Protein AF-A0A1B9LKU0-F1 (afdb_monomer)

Mean predicted aligned error: 7.75 Å

Sequence (92 aa):
MFTVVSQITVNNASKSYILTKQGEAFILAPREEPHLYCTTLLFDSIIKFQPDFNVNWQSINFPFLSGVYLFPNAFANYPDITWIYKYPETSE

Structure (mmCIF, N/CA/C/O backbone):
data_AF-A0A1B9LKU0-F1
#
_entry.id   AF-A0A1B9LKU0-F1
#
loop_
_atom_site.group_PDB
_atom_site.id
_atom_site.type_symbol
_atom_site.label_atom_id
_atom_site.label_alt_id
_atom_site.label_comp_id
_atom_site.label_asym_id
_atom_site.label_entity_id
_atom_site.label_seq_id
_atom_site.pdbx_PDB_ins_code
_atom_site.Cartn_x
_atom_site.Cartn_y
_atom_site.Cartn_z
_atom_site.occupancy
_atom_site.B_iso_or_equiv
_atom_site.auth_seq_id
_atom_site.auth_comp_id
_atom_site.auth_asym_id
_atom_site.auth_atom_id
_atom_site.pdbx_PDB_model_num
ATOM 1 N N . MET A 1 1 ? -13.151 3.744 -12.863 1.00 34.62 1 MET A N 1
ATOM 2 C CA . MET A 1 1 ? -12.046 4.287 -12.042 1.00 34.62 1 MET A CA 1
ATOM 3 C C . MET A 1 1 ? -12.495 4.181 -10.590 1.00 34.62 1 MET A C 1
ATOM 5 O O . MET A 1 1 ? -13.297 4.995 -10.164 1.00 34.62 1 MET A O 1
ATOM 9 N N . PHE A 1 2 ? -12.139 3.100 -9.889 1.00 28.52 2 PHE A N 1
ATOM 10 C CA . PHE A 1 2 ? -12.700 2.800 -8.565 1.00 28.52 2 PHE A CA 1
ATOM 11 C C . PHE A 1 2 ? -11.786 3.331 -7.463 1.00 28.52 2 PHE A C 1
ATOM 13 O O . PHE A 1 2 ? -10.709 2.786 -7.231 1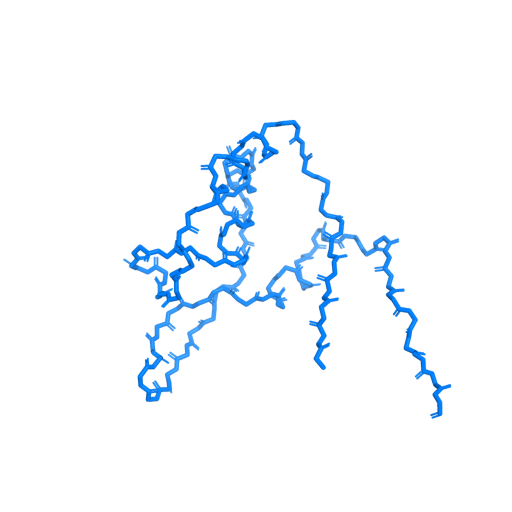.00 28.52 2 PHE A O 1
ATOM 20 N N . THR A 1 3 ? -12.233 4.378 -6.776 1.00 31.41 3 THR A N 1
ATOM 21 C CA . THR A 1 3 ? -11.636 4.832 -5.518 1.00 31.41 3 THR A CA 1
ATOM 22 C C . THR A 1 3 ? -12.438 4.206 -4.380 1.00 31.41 3 THR A C 1
ATOM 24 O O . THR A 1 3 ? -13.535 4.658 -4.067 1.00 31.41 3 THR A O 1
ATOM 27 N N . VAL A 1 4 ? -11.921 3.127 -3.789 1.00 36.44 4 VAL A N 1
ATOM 28 C CA . VAL A 1 4 ? -12.507 2.493 -2.598 1.00 36.44 4 VAL A CA 1
ATOM 29 C C . VAL A 1 4 ? -11.921 3.174 -1.366 1.00 36.44 4 VAL A C 1
ATOM 31 O O . VAL A 1 4 ? -10.716 3.105 -1.137 1.00 36.44 4 VAL A O 1
ATOM 34 N N . VAL A 1 5 ? -12.762 3.828 -0.565 1.00 38.97 5 VAL A N 1
ATOM 35 C CA . VAL A 1 5 ? -12.364 4.349 0.749 1.00 38.97 5 VAL A CA 1
ATOM 36 C C . VAL A 1 5 ? -12.732 3.297 1.792 1.00 38.97 5 VAL A C 1
ATOM 38 O O . VAL A 1 5 ? -13.864 3.244 2.264 1.00 38.97 5 VAL A O 1
ATOM 41 N N . SER A 1 6 ? -11.792 2.418 2.134 1.00 42.72 6 SER A N 1
ATOM 42 C CA . SER A 1 6 ? -11.935 1.539 3.295 1.00 42.72 6 SER A CA 1
ATOM 43 C C . SER A 1 6 ? -11.749 2.366 4.568 1.00 42.72 6 SER A C 1
ATOM 45 O O . SER A 1 6 ? -10.671 2.913 4.803 1.00 42.72 6 SER A O 1
ATOM 47 N N . GLN A 1 7 ? -12.784 2.461 5.402 1.00 41.16 7 GLN A N 1
ATOM 48 C CA . GLN A 1 7 ? -12.664 2.959 6.774 1.00 41.16 7 GLN A CA 1
ATOM 49 C C . GLN A 1 7 ? -11.965 1.880 7.606 1.00 41.16 7 GLN A C 1
ATOM 51 O O . GLN A 1 7 ? -12.594 0.987 8.164 1.00 41.16 7 GLN A O 1
ATOM 56 N N . ILE A 1 8 ? -10.640 1.930 7.626 1.00 52.16 8 ILE A N 1
ATOM 57 C CA . ILE A 1 8 ? -9.827 1.118 8.527 1.00 52.16 8 ILE A CA 1
ATOM 58 C C . ILE A 1 8 ? -9.852 1.838 9.869 1.00 52.16 8 ILE A C 1
ATOM 60 O O . ILE A 1 8 ? -9.572 3.037 9.931 1.00 52.16 8 ILE A O 1
ATOM 64 N N . THR A 1 9 ? -10.227 1.144 10.944 1.00 49.16 9 THR A N 1
ATOM 65 C CA . THR A 1 9 ? -10.137 1.697 12.299 1.00 49.16 9 THR A CA 1
ATOM 66 C C . THR A 1 9 ? -8.663 1.822 12.675 1.00 49.16 9 THR A C 1
ATOM 68 O O . THR A 1 9 ? -8.057 0.932 13.262 1.00 49.16 9 THR A O 1
ATOM 71 N N . VAL A 1 10 ? -8.072 2.945 12.281 1.00 54.75 10 VAL A N 1
ATOM 72 C CA . VAL A 1 10 ? -6.706 3.344 12.605 1.00 54.75 10 VAL A CA 1
ATOM 73 C C . VAL A 1 10 ? -6.715 3.841 14.051 1.00 54.75 10 VAL A C 1
ATOM 75 O O . VAL A 1 10 ? -7.299 4.882 14.360 1.00 54.75 10 VAL A O 1
ATOM 78 N N . ASN A 1 11 ? -6.107 3.086 14.966 1.00 62.12 11 ASN A N 1
ATOM 79 C CA . ASN A 1 11 ? -5.919 3.535 16.345 1.00 62.12 11 ASN A CA 1
ATOM 80 C C . ASN A 1 11 ? -4.990 4.773 16.395 1.00 62.12 11 ASN A C 1
ATOM 82 O O . ASN A 1 11 ? -4.277 5.087 15.439 1.00 62.12 11 ASN A O 1
ATOM 86 N N . ASN A 1 12 ? -4.984 5.511 17.512 1.00 60.62 12 ASN A N 1
ATOM 87 C CA . ASN A 1 12 ? -4.254 6.790 17.621 1.00 60.62 12 ASN A CA 1
ATOM 88 C C . ASN A 1 12 ? -2.773 6.697 17.211 1.00 60.62 12 ASN A C 1
ATOM 90 O O . ASN A 1 12 ? -2.205 7.652 16.679 1.00 60.62 12 ASN A O 1
ATOM 94 N N . ALA A 1 13 ? -2.156 5.541 17.435 1.00 60.06 13 ALA A N 1
ATOM 95 C CA . ALA A 1 13 ? -0.751 5.322 17.155 1.00 60.06 13 ALA A CA 1
ATOM 96 C C . ALA A 1 13 ? -0.467 5.083 15.654 1.00 60.06 13 ALA A C 1
ATOM 98 O O . ALA A 1 13 ? 0.505 5.630 15.124 1.00 60.06 13 ALA A O 1
ATOM 99 N N . SER A 1 14 ? -1.346 4.380 14.930 1.00 65.25 14 SER A N 1
ATOM 100 C CA . SER A 1 14 ? -1.233 4.229 13.468 1.00 65.25 14 SER A CA 1
ATOM 101 C C . SER A 1 14 ? -1.561 5.527 12.725 1.00 65.25 14 SER A C 1
ATOM 103 O O . SER A 1 14 ? -0.917 5.841 11.723 1.00 65.25 14 SER A O 1
ATOM 105 N N . LYS A 1 15 ? -2.426 6.379 13.293 1.00 72.88 15 LYS A N 1
ATOM 106 C CA . LYS A 1 15 ? -2.681 7.733 12.775 1.00 72.88 15 LYS A CA 1
ATOM 107 C C . LYS A 1 15 ? -1.420 8.597 12.807 1.00 72.88 15 LYS A C 1
ATOM 109 O O . LYS A 1 15 ? -1.108 9.258 11.822 1.00 72.88 15 LYS A O 1
ATOM 114 N N . SER A 1 16 ? -0.687 8.580 13.922 1.00 76.94 16 SER A N 1
ATOM 115 C CA . SER A 1 16 ? 0.558 9.344 14.057 1.00 76.94 16 SER A CA 1
ATOM 116 C C . SER A 1 16 ? 1.596 8.919 13.020 1.00 76.94 16 SER A C 1
ATOM 118 O O . SER A 1 16 ? 2.198 9.786 12.395 1.00 76.94 16 SER A O 1
ATOM 120 N N . TYR A 1 17 ? 1.757 7.614 12.780 1.00 83.81 17 TYR A N 1
ATOM 121 C CA . TYR A 1 17 ? 2.679 7.115 11.760 1.00 83.81 17 TYR A CA 1
ATOM 122 C C . TYR A 1 17 ? 2.302 7.590 10.352 1.00 83.81 17 TYR A C 1
ATOM 124 O O . TYR A 1 17 ? 3.149 8.151 9.663 1.00 83.81 17 TYR A O 1
ATOM 132 N N . ILE A 1 18 ? 1.039 7.444 9.945 1.00 86.81 18 ILE A N 1
ATOM 133 C CA . ILE A 1 18 ? 0.589 7.869 8.610 1.00 86.81 18 ILE A CA 1
ATOM 134 C C . ILE A 1 18 ? 0.826 9.373 8.402 1.00 86.81 18 ILE A C 1
ATOM 136 O O . ILE A 1 18 ? 1.279 9.782 7.336 1.00 86.81 18 ILE A O 1
ATOM 140 N N . LEU A 1 19 ? 0.594 10.199 9.429 1.00 89.00 19 LEU A N 1
AT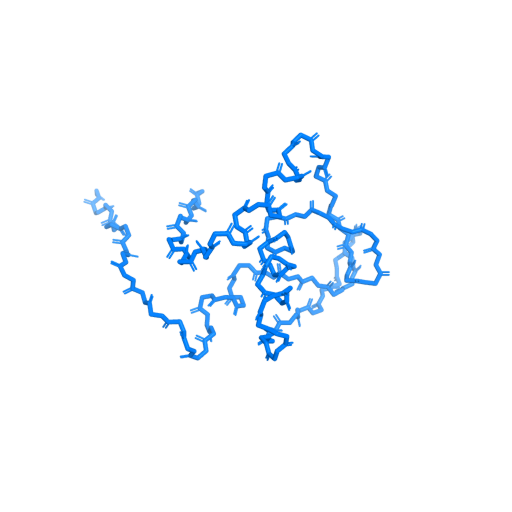OM 141 C CA . LEU A 1 19 ? 0.854 11.640 9.357 1.00 89.00 19 LEU A CA 1
ATOM 142 C C . LEU A 1 19 ? 2.334 11.972 9.124 1.00 89.00 19 LEU A C 1
ATOM 144 O O . LEU A 1 19 ? 2.624 12.939 8.428 1.00 89.00 19 LEU A O 1
ATOM 148 N N . THR A 1 20 ? 3.272 11.165 9.636 1.00 91.31 20 THR A N 1
ATOM 149 C CA . THR A 1 20 ? 4.708 11.372 9.356 1.00 91.31 20 THR A CA 1
ATOM 150 C C . THR A 1 20 ? 5.076 11.165 7.889 1.00 91.31 20 THR A C 1
ATOM 152 O O . THR A 1 20 ? 6.113 11.650 7.458 1.00 91.31 20 THR A O 1
ATOM 155 N N . LYS A 1 21 ? 4.224 10.472 7.126 1.00 92.00 21 LYS A N 1
ATOM 156 C CA . LYS A 1 21 ? 4.426 10.169 5.705 1.00 92.00 21 LYS A CA 1
ATOM 157 C C . LYS A 1 21 ? 3.797 11.200 4.773 1.00 92.00 21 LYS A C 1
ATOM 159 O O . LYS A 1 21 ? 3.917 11.096 3.554 1.00 92.00 21 LYS A O 1
ATOM 164 N N . GLN A 1 22 ? 3.125 12.209 5.324 1.00 92.75 22 GLN A N 1
ATOM 165 C CA . GLN A 1 22 ? 2.491 13.252 4.533 1.00 92.75 22 GLN A CA 1
ATOM 166 C C . GLN A 1 22 ? 3.541 14.086 3.786 1.00 92.75 22 GLN A C 1
ATOM 168 O O . GLN A 1 22 ? 4.456 14.640 4.386 1.00 92.75 22 GLN A O 1
ATOM 173 N N . GLY A 1 23 ? 3.375 14.204 2.467 1.00 94.12 23 GLY A N 1
ATOM 174 C CA . GLY A 1 23 ? 4.295 14.945 1.600 1.00 94.12 23 GLY A CA 1
ATOM 175 C C . GLY A 1 23 ? 5.514 14.147 1.127 1.00 94.12 23 GLY A C 1
ATOM 176 O O . GLY A 1 23 ? 6.264 14.660 0.300 1.00 94.12 23 GLY A O 1
ATOM 177 N N . GLU A 1 24 ? 5.704 12.905 1.590 1.00 95.81 24 GLU A N 1
ATOM 178 C CA . GLU A 1 24 ? 6.707 12.003 1.013 1.00 95.81 24 GLU A CA 1
ATOM 179 C C . GLU A 1 24 ? 6.321 11.597 -0.425 1.00 95.81 24 GLU A C 1
ATOM 181 O O . GLU A 1 24 ? 5.143 11.560 -0.797 1.00 95.81 24 GLU A O 1
ATOM 186 N N . ALA A 1 25 ? 7.328 11.311 -1.254 1.00 96.69 25 ALA A N 1
ATOM 187 C CA . ALA A 1 25 ? 7.127 10.945 -2.652 1.00 96.69 25 ALA A CA 1
ATOM 188 C C . ALA A 1 25 ? 6.511 9.546 -2.794 1.00 96.69 25 ALA A C 1
ATOM 190 O O . ALA A 1 25 ? 6.871 8.617 -2.076 1.00 96.69 25 ALA A O 1
ATOM 191 N N . PHE A 1 26 ? 5.630 9.379 -3.779 1.00 96.44 26 PHE A N 1
ATOM 192 C CA . PHE A 1 26 ? 5.130 8.064 -4.169 1.00 96.44 26 PHE A CA 1
ATOM 193 C C . PHE A 1 26 ? 6.237 7.256 -4.859 1.00 96.44 26 PHE A C 1
ATOM 195 O O . PHE A 1 26 ? 6.821 7.718 -5.840 1.00 96.44 26 PHE A O 1
ATOM 202 N N . ILE A 1 27 ? 6.492 6.040 -4.375 1.00 96.81 27 ILE A N 1
ATOM 203 C CA . ILE A 1 27 ? 7.512 5.132 -4.908 1.00 96.81 27 ILE A CA 1
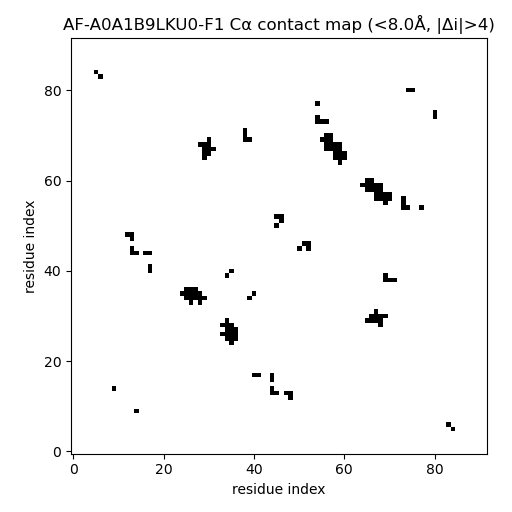ATOM 204 C C . ILE A 1 27 ? 6.872 3.765 -5.148 1.00 96.81 27 ILE A C 1
ATOM 206 O O . ILE A 1 27 ? 6.608 3.019 -4.203 1.00 96.81 27 ILE A O 1
ATOM 210 N N . LEU A 1 28 ? 6.631 3.432 -6.418 1.00 95.38 28 LEU A N 1
ATOM 211 C CA . LEU A 1 28 ? 6.184 2.103 -6.830 1.00 95.38 28 LEU A CA 1
ATOM 212 C C . LEU A 1 28 ? 7.402 1.212 -7.083 1.00 95.38 28 LEU A C 1
ATOM 214 O O . LEU A 1 28 ? 8.025 1.292 -8.137 1.00 95.38 28 LEU A O 1
ATOM 218 N N . ALA A 1 29 ? 7.706 0.359 -6.115 1.00 96.00 29 ALA A N 1
ATOM 219 C CA . ALA A 1 29 ? 8.841 -0.552 -6.142 1.00 96.00 29 ALA A CA 1
ATOM 220 C C . ALA A 1 29 ? 8.449 -1.906 -5.520 1.00 96.00 29 ALA A C 1
ATOM 222 O O . ALA A 1 29 ? 7.465 -1.969 -4.767 1.00 96.00 29 ALA A O 1
ATOM 223 N N . PRO A 1 30 ? 9.152 -2.995 -5.879 1.00 96.19 30 PRO A N 1
ATOM 224 C CA . PRO A 1 30 ? 8.900 -4.315 -5.316 1.00 96.19 30 PRO A CA 1
ATOM 225 C C . PRO A 1 30 ? 9.206 -4.353 -3.813 1.00 96.19 30 PRO A C 1
ATOM 227 O O . PRO A 1 30 ? 9.880 -3.478 -3.267 1.00 96.19 30 PRO A O 1
ATOM 230 N N . ARG A 1 31 ? 8.700 -5.385 -3.133 1.00 96.00 31 ARG A N 1
ATOM 231 C CA . ARG A 1 31 ? 8.805 -5.576 -1.679 1.00 96.00 31 ARG A CA 1
ATOM 232 C C . ARG A 1 31 ? 10.240 -5.477 -1.156 1.00 96.00 31 ARG A C 1
ATOM 234 O O . ARG A 1 31 ? 10.448 -5.018 -0.038 1.00 96.00 31 ARG A O 1
ATOM 241 N N . GLU A 1 32 ? 11.204 -5.934 -1.940 1.00 95.06 32 GLU A N 1
ATOM 242 C CA . GLU A 1 32 ? 12.618 -6.004 -1.578 1.00 95.06 32 GLU A CA 1
ATOM 243 C C . GLU A 1 32 ? 13.343 -4.649 -1.696 1.00 95.06 32 GLU A C 1
ATOM 245 O O . GLU A 1 32 ? 14.467 -4.507 -1.217 1.00 95.06 32 GLU A O 1
ATOM 250 N N . GLU A 1 33 ? 12.704 -3.647 -2.303 1.00 96.38 33 GLU A N 1
ATOM 251 C CA . GLU A 1 33 ? 13.241 -2.304 -2.524 1.00 96.38 33 GLU A CA 1
ATOM 252 C C . GLU A 1 33 ? 12.497 -1.253 -1.682 1.00 96.38 33 GLU A C 1
ATOM 254 O O . GLU A 1 33 ? 11.358 -1.486 -1.270 1.00 96.38 33 GLU A O 1
ATOM 259 N N . PRO A 1 34 ? 13.090 -0.068 -1.429 1.00 96.06 34 PRO A N 1
ATOM 260 C CA . PRO A 1 34 ? 12.377 1.033 -0.789 1.00 96.06 34 PRO A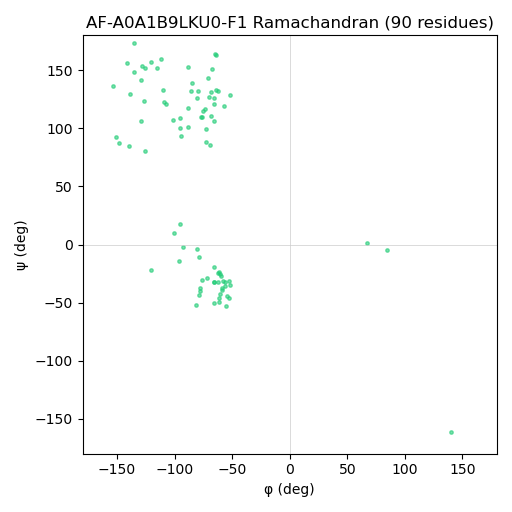 CA 1
ATOM 261 C C . PRO A 1 34 ? 11.128 1.420 -1.588 1.00 96.06 34 PRO A C 1
ATOM 263 O O . PRO A 1 34 ? 11.223 1.851 -2.735 1.00 96.06 34 PRO A O 1
ATOM 266 N N . HIS A 1 35 ? 9.957 1.295 -0.969 1.00 96.75 35 HIS A N 1
ATOM 267 C CA . HIS A 1 35 ? 8.672 1.549 -1.607 1.00 96.75 35 HIS A CA 1
ATOM 268 C C . HIS A 1 35 ? 7.756 2.380 -0.707 1.00 96.75 35 HIS A C 1
ATOM 270 O O . HIS A 1 35 ? 7.785 2.275 0.517 1.00 96.75 35 HIS A O 1
ATOM 276 N N . LEU A 1 36 ? 6.912 3.205 -1.324 1.00 96.88 36 LEU A N 1
ATOM 277 C CA . LEU A 1 36 ? 5.910 4.004 -0.629 1.00 96.88 36 LEU A CA 1
ATOM 278 C C . LEU A 1 36 ? 4.716 4.235 -1.553 1.00 96.88 36 LEU A C 1
ATOM 280 O O . LEU A 1 36 ? 4.676 5.180 -2.339 1.00 96.88 36 LEU A O 1
ATOM 284 N N . TYR A 1 37 ? 3.729 3.353 -1.457 1.00 96.12 37 TYR A N 1
ATOM 285 C CA . TYR A 1 37 ? 2.457 3.471 -2.154 1.00 96.12 37 TYR A CA 1
ATOM 286 C C . TYR A 1 37 ? 1.302 3.155 -1.203 1.00 96.12 37 TYR A C 1
ATOM 288 O O . TYR A 1 37 ? 1.506 2.793 -0.046 1.00 96.12 37 TYR A O 1
ATOM 296 N N . CYS A 1 38 ? 0.065 3.357 -1.657 1.00 92.25 38 CYS A N 1
ATOM 297 C CA . CYS A 1 38 ? -1.115 3.368 -0.788 1.00 92.25 38 CYS A CA 1
ATOM 298 C C . CYS A 1 38 ? -1.245 2.121 0.104 1.00 92.25 38 CYS A C 1
ATOM 300 O O . CYS A 1 38 ? -1.487 2.241 1.303 1.00 92.25 38 CYS A O 1
ATOM 302 N N . THR A 1 39 ? -1.057 0.931 -0.461 1.00 95.62 39 THR A N 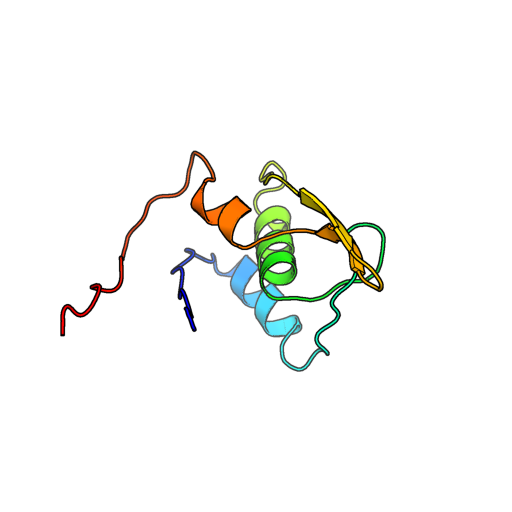1
ATOM 303 C CA . THR A 1 39 ? -1.190 -0.340 0.254 1.00 95.62 39 THR A CA 1
ATOM 304 C C . THR A 1 39 ? -0.002 -0.652 1.154 1.00 95.62 39 THR A C 1
ATOM 306 O O . THR A 1 39 ? -0.212 -1.269 2.194 1.00 95.62 39 THR A O 1
ATOM 309 N N . THR A 1 40 ? 1.214 -0.207 0.827 1.00 96.25 40 THR A N 1
ATOM 310 C CA . THR A 1 40 ? 2.384 -0.419 1.698 1.00 96.25 40 THR A CA 1
ATOM 311 C C . THR A 1 40 ? 2.397 0.548 2.864 1.00 96.25 40 THR A C 1
ATOM 313 O O . THR A 1 40 ? 2.602 0.117 3.988 1.00 96.25 40 THR A O 1
ATOM 316 N N . LEU A 1 41 ? 2.038 1.817 2.639 1.00 95.00 41 LEU A N 1
ATOM 317 C CA . LEU A 1 41 ? 1.808 2.779 3.719 1.00 95.00 41 LEU A CA 1
ATOM 318 C C . LEU A 1 41 ? 0.780 2.239 4.719 1.00 95.00 41 LEU A C 1
ATOM 320 O O . LEU A 1 41 ? 0.963 2.336 5.934 1.00 95.00 41 LEU A O 1
ATOM 324 N N . LEU A 1 42 ? -0.304 1.657 4.200 1.00 92.56 42 LEU A N 1
ATOM 325 C CA . LEU A 1 42 ? -1.323 1.040 5.028 1.00 92.56 42 LEU A CA 1
ATOM 326 C C . LEU A 1 42 ? -0.782 -0.185 5.777 1.00 92.56 42 LEU A C 1
ATOM 328 O O . LEU A 1 42 ? -0.952 -0.266 6.992 1.00 92.56 42 LEU A O 1
ATOM 332 N N . PHE A 1 43 ? -0.122 -1.110 5.078 1.00 94.19 43 PHE A N 1
ATOM 333 C CA . PHE A 1 43 ? 0.479 -2.305 5.671 1.00 94.19 43 PHE A CA 1
ATOM 334 C C . PHE A 1 43 ? 1.444 -1.948 6.805 1.00 94.19 43 PHE A C 1
ATOM 336 O O . PHE A 1 43 ? 1.236 -2.402 7.928 1.00 94.19 43 PHE A O 1
ATOM 343 N N . ASP A 1 44 ? 2.408 -1.063 6.544 1.00 93.69 44 ASP A N 1
ATOM 344 C CA . ASP A 1 44 ? 3.411 -0.603 7.508 1.00 93.69 44 ASP A CA 1
ATOM 345 C C . ASP A 1 44 ? 2.765 0.043 8.736 1.00 93.69 44 ASP A C 1
ATOM 347 O O . ASP A 1 44 ? 3.206 -0.164 9.870 1.00 93.69 44 ASP A O 1
ATOM 351 N N . SER A 1 45 ? 1.674 0.790 8.531 1.00 91.25 45 SER A N 1
ATOM 352 C CA . SER A 1 45 ? 0.922 1.385 9.633 1.00 91.25 45 SER A CA 1
ATOM 353 C C . SER A 1 45 ? 0.245 0.342 10.524 1.00 91.25 45 SER A C 1
ATOM 355 O O . SER A 1 45 ? 0.134 0.576 11.726 1.00 91.25 45 SER A O 1
ATOM 357 N N . ILE A 1 46 ? -0.179 -0.798 9.966 1.00 90.62 46 ILE A N 1
ATOM 358 C CA . ILE A 1 46 ? -0.854 -1.874 10.700 1.00 90.62 46 ILE A CA 1
ATOM 359 C C . ILE A 1 46 ? 0.175 -2.744 11.426 1.00 90.62 46 ILE A C 1
ATOM 361 O O . ILE A 1 46 ? 0.065 -2.910 12.641 1.00 90.62 46 ILE A O 1
ATOM 365 N N . ILE A 1 47 ? 1.206 -3.243 10.729 1.00 92.12 47 ILE A N 1
ATOM 366 C CA . ILE A 1 47 ? 2.201 -4.158 11.322 1.00 92.12 47 ILE A CA 1
ATOM 367 C C . ILE A 1 47 ? 2.993 -3.521 12.466 1.00 92.12 47 ILE A C 1
ATOM 369 O O . ILE A 1 47 ? 3.452 -4.214 13.369 1.00 92.12 47 ILE A O 1
ATOM 373 N N . LYS A 1 48 ? 3.101 -2.186 12.480 1.00 87.50 48 LYS A N 1
ATOM 374 C CA . LYS A 1 48 ? 3.717 -1.440 13.580 1.00 87.50 48 LYS A CA 1
ATOM 375 C C . LYS A 1 48 ? 3.002 -1.645 14.923 1.00 87.50 48 LYS A C 1
ATOM 377 O O . LYS A 1 48 ? 3.634 -1.486 15.965 1.00 87.50 48 LYS A O 1
ATOM 382 N N . PHE A 1 49 ? 1.711 -1.982 14.910 1.00 85.12 49 PHE A N 1
ATOM 383 C CA . PHE A 1 49 ? 0.895 -2.178 16.117 1.00 85.12 49 PHE A CA 1
ATOM 384 C C . PHE A 1 49 ? 0.289 -3.576 16.233 1.00 85.12 49 PHE A C 1
ATOM 386 O O . PHE A 1 49 ? -0.018 -3.998 17.342 1.00 85.12 49 PHE A O 1
ATOM 393 N N . GLN A 1 50 ? 0.155 -4.293 15.118 1.00 88.31 50 GLN A N 1
ATOM 394 C CA . GLN A 1 50 ? -0.270 -5.687 15.047 1.00 88.31 50 GLN A CA 1
ATOM 395 C C . GLN A 1 50 ? 0.788 -6.481 14.259 1.00 88.31 50 GLN A C 1
ATOM 397 O O . GLN A 1 50 ? 0.596 -6.719 13.067 1.00 88.31 50 GLN A O 1
ATOM 402 N N . PRO A 1 51 ? 1.916 -6.876 14.881 1.00 88.62 51 PRO A N 1
ATOM 403 C CA . PRO A 1 51 ? 3.039 -7.504 14.173 1.00 88.62 51 PRO A CA 1
ATOM 404 C C . PRO A 1 51 ? 2.685 -8.807 13.448 1.00 88.62 51 PRO A C 1
ATOM 406 O O . PRO A 1 51 ? 3.304 -9.132 12.440 1.00 88.62 51 PRO A O 1
ATOM 409 N N . ASP A 1 52 ? 1.665 -9.520 13.930 1.00 89.69 52 ASP A N 1
ATOM 410 C CA . ASP A 1 52 ? 1.189 -10.774 13.336 1.00 89.69 52 ASP A CA 1
ATOM 411 C C . ASP A 1 52 ? 0.278 -10.559 12.112 1.00 89.69 52 ASP A C 1
ATOM 413 O O . ASP A 1 52 ? -0.145 -11.522 11.471 1.00 89.69 52 ASP A O 1
ATOM 417 N N . PHE A 1 53 ? -0.052 -9.306 11.773 1.00 89.94 53 PHE A N 1
ATOM 418 C CA . PHE A 1 53 ? -0.852 -8.993 10.593 1.00 89.94 53 PHE A CA 1
ATOM 419 C C . PHE A 1 53 ? -0.089 -9.355 9.317 1.00 89.94 53 PHE A C 1
ATOM 421 O O . PHE A 1 53 ? 0.980 -8.813 9.035 1.00 89.94 53 PHE A O 1
ATOM 428 N N . ASN A 1 54 ? -0.665 -10.246 8.511 1.00 91.56 54 ASN A N 1
ATOM 429 C CA . ASN A 1 54 ? -0.032 -10.719 7.290 1.00 91.56 54 ASN A CA 1
ATOM 430 C C . ASN A 1 54 ? -1.034 -10.834 6.142 1.00 91.56 54 ASN A C 1
ATOM 432 O O . ASN A 1 54 ? -2.066 -11.481 6.256 1.00 91.56 54 ASN A O 1
ATOM 436 N N . VAL A 1 55 ? -0.695 -10.255 4.999 1.00 93.69 55 VAL A N 1
ATOM 437 C CA . VAL A 1 55 ? -1.528 -10.237 3.791 1.00 93.69 55 VAL A CA 1
ATOM 438 C C . VAL A 1 55 ? -0.790 -10.903 2.641 1.00 93.69 55 VAL A C 1
ATOM 440 O O . VAL A 1 55 ? 0.437 -10.984 2.632 1.00 93.69 55 VAL A O 1
ATOM 443 N N . ASN A 1 56 ? -1.534 -11.385 1.648 1.00 94.94 56 ASN A N 1
ATOM 444 C CA . ASN A 1 56 ? -0.924 -12.045 0.502 1.00 94.94 56 ASN A CA 1
ATOM 445 C C . ASN A 1 56 ? -0.278 -11.025 -0.451 1.00 94.94 56 ASN A C 1
ATOM 447 O O . ASN A 1 56 ? -0.974 -10.234 -1.090 1.00 94.94 56 ASN A O 1
ATOM 451 N N . TRP A 1 57 ? 1.045 -11.082 -0.575 1.00 96.50 57 TRP A N 1
ATOM 452 C CA . TRP A 1 57 ? 1.794 -10.339 -1.584 1.00 96.50 57 TRP A CA 1
ATOM 453 C C . TRP A 1 57 ? 1.823 -11.131 -2.889 1.00 96.50 57 TRP A C 1
ATOM 455 O O . TRP A 1 57 ? 2.011 -12.345 -2.880 1.00 96.50 57 TRP A O 1
ATOM 465 N N . GLN A 1 58 ? 1.657 -10.455 -4.021 1.00 96.44 58 GLN A N 1
ATOM 466 C CA . GLN A 1 58 ? 1.546 -11.119 -5.316 1.00 96.44 58 GLN A CA 1
ATOM 467 C C . GLN A 1 58 ? 2.789 -10.862 -6.160 1.00 96.44 58 GLN A C 1
ATOM 469 O O . GLN A 1 58 ? 3.245 -9.726 -6.286 1.00 96.44 58 GLN A O 1
ATOM 474 N N . SER A 1 59 ? 3.326 -11.929 -6.751 1.00 96.69 59 SER A N 1
ATOM 475 C CA . SER A 1 59 ? 4.396 -11.821 -7.737 1.00 96.69 59 SER A CA 1
ATOM 476 C C . SER A 1 59 ? 3.810 -11.447 -9.093 1.00 96.69 59 SER A C 1
ATOM 478 O O . SER A 1 59 ? 2.839 -12.055 -9.548 1.00 96.69 59 SER A O 1
ATOM 480 N N . ILE A 1 60 ? 4.412 -10.452 -9.733 1.00 94.69 60 ILE A N 1
ATOM 481 C CA . ILE A 1 60 ? 4.096 -10.047 -11.097 1.00 94.69 60 ILE A CA 1
ATOM 482 C C . ILE A 1 60 ? 5.364 -10.049 -11.940 1.00 94.69 60 ILE A C 1
ATOM 484 O O . ILE A 1 60 ? 6.471 -9.834 -11.442 1.00 94.69 60 ILE A O 1
ATOM 488 N N . ASN A 1 61 ? 5.183 -10.279 -13.234 1.00 94.94 61 ASN A N 1
ATOM 489 C CA . ASN A 1 61 ? 6.263 -10.245 -14.203 1.00 94.94 61 ASN A CA 1
ATOM 490 C C . ASN A 1 61 ? 5.770 -9.575 -15.486 1.00 94.94 61 ASN A C 1
ATOM 492 O O . ASN A 1 61 ? 5.316 -10.247 -16.413 1.00 94.94 61 ASN A O 1
ATOM 496 N N . PHE A 1 62 ? 5.820 -8.246 -15.508 1.00 90.06 62 PHE A N 1
ATOM 497 C CA . PHE A 1 62 ? 5.499 -7.436 -16.676 1.00 90.06 62 PHE A CA 1
ATOM 498 C C . PHE A 1 62 ? 6.746 -6.681 -17.144 1.00 90.06 62 PHE A C 1
ATOM 500 O O . PHE A 1 62 ? 7.605 -6.342 -16.330 1.00 90.06 62 PHE A O 1
ATOM 507 N N . PRO A 1 63 ? 6.863 -6.362 -18.444 1.00 89.81 63 PRO A N 1
ATOM 508 C CA . PRO A 1 63 ? 7.928 -5.487 -18.917 1.00 89.81 63 PRO A CA 1
ATOM 509 C C . PRO A 1 63 ? 7.959 -4.189 -18.100 1.00 89.81 63 PRO A C 1
ATOM 511 O O . PRO A 1 63 ? 6.929 -3.535 -17.950 1.00 89.81 63 PRO A O 1
ATOM 514 N N . PHE A 1 64 ? 9.136 -3.831 -17.578 1.00 86.25 64 PHE A N 1
ATOM 515 C CA . PHE A 1 64 ? 9.371 -2.660 -16.715 1.00 86.25 64 PHE A CA 1
ATOM 516 C C . PHE A 1 64 ? 8.718 -2.698 -15.319 1.00 86.25 64 PHE A C 1
ATOM 518 O O . PHE A 1 64 ? 8.888 -1.749 -14.559 1.00 86.25 64 PHE A O 1
ATOM 525 N N . LEU A 1 65 ? 8.009 -3.773 -14.954 1.00 88.62 65 LEU A N 1
ATOM 526 C CA . LEU A 1 65 ? 7.367 -3.930 -13.648 1.00 88.62 65 LEU A CA 1
ATOM 527 C C . LEU A 1 65 ? 7.336 -5.412 -13.241 1.00 88.62 65 LEU A C 1
ATOM 529 O O . LEU A 1 65 ? 6.364 -6.133 -13.487 1.00 88.62 65 LEU A O 1
ATOM 533 N N . SER A 1 66 ? 8.414 -5.858 -12.602 1.00 94.69 66 SER A N 1
ATOM 534 C CA . SER A 1 66 ? 8.574 -7.232 -12.122 1.00 94.69 66 SER A CA 1
ATOM 535 C C . SER A 1 66 ? 8.983 -7.235 -10.657 1.00 94.69 66 SER A C 1
ATOM 537 O O . SER A 1 66 ? 9.779 -6.406 -10.229 1.00 94.69 66 SER A O 1
ATOM 539 N N . GLY A 1 67 ? 8.443 -8.181 -9.892 1.00 96.25 67 GLY A N 1
ATOM 540 C CA . GLY A 1 67 ? 8.739 -8.337 -8.470 1.00 96.25 67 GLY A CA 1
ATOM 541 C C . GLY A 1 67 ? 7.502 -8.685 -7.654 1.00 96.25 67 GLY A C 1
ATOM 542 O O . GLY A 1 67 ? 6.503 -9.169 -8.190 1.00 96.25 67 GLY A O 1
ATOM 543 N N . VAL A 1 68 ? 7.577 -8.469 -6.343 1.00 97.62 68 VAL A N 1
ATOM 544 C CA . VAL A 1 68 ? 6.514 -8.810 -5.392 1.00 97.62 68 VAL A CA 1
ATOM 545 C C . VAL A 1 68 ? 5.833 -7.532 -4.908 1.00 97.62 68 VAL A C 1
ATOM 547 O O . VAL A 1 68 ? 6.485 -6.663 -4.338 1.00 97.62 68 VAL A O 1
ATOM 550 N N . TYR A 1 69 ? 4.522 -7.411 -5.120 1.00 97.19 69 TYR A N 1
ATOM 551 C CA . TYR A 1 69 ? 3.758 -6.193 -4.832 1.00 97.19 69 TYR A CA 1
ATOM 552 C C . TYR A 1 69 ? 2.526 -6.477 -3.977 1.00 97.19 69 TYR A C 1
ATOM 554 O O . TYR A 1 69 ? 1.952 -7.571 -4.009 1.00 97.19 69 TYR A O 1
ATOM 562 N N . LEU A 1 70 ? 2.100 -5.463 -3.225 1.00 96.75 70 LEU A N 1
ATOM 563 C CA . LEU A 1 70 ? 0.925 -5.543 -2.371 1.00 96.75 70 LEU A CA 1
ATOM 564 C C . LEU A 1 70 ? -0.280 -4.864 -3.023 1.00 96.75 70 LEU A C 1
ATOM 566 O O . LEU A 1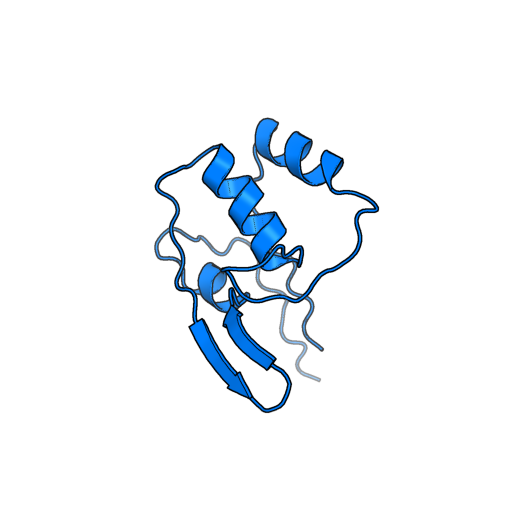 70 ? -0.377 -3.640 -3.068 1.00 96.75 70 LEU A O 1
ATOM 570 N N . PHE A 1 71 ? -1.236 -5.656 -3.496 1.00 95.62 71 PHE A N 1
ATOM 571 C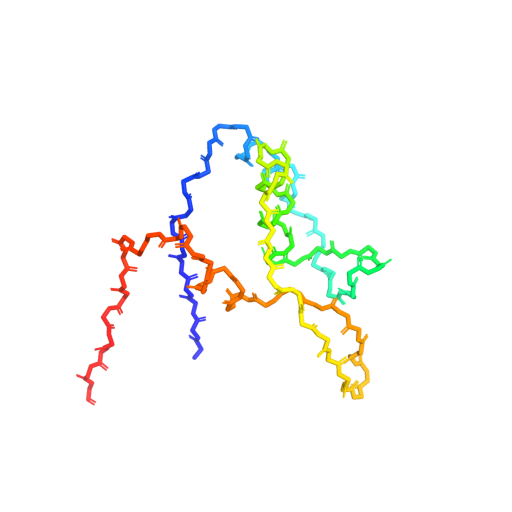 CA . PHE A 1 71 ? -2.440 -5.135 -4.144 1.00 95.62 71 PHE A CA 1
ATOM 572 C C . PHE A 1 71 ? -3.564 -4.846 -3.139 1.00 95.62 71 PHE A C 1
ATOM 574 O O . PHE A 1 71 ? -3.676 -5.547 -2.132 1.00 95.62 71 PHE A O 1
ATOM 581 N N . PRO A 1 72 ? -4.475 -3.891 -3.427 1.00 93.44 72 PRO A N 1
ATOM 582 C CA . PRO A 1 72 ? -5.614 -3.596 -2.548 1.00 93.44 72 PRO A CA 1
ATOM 583 C C . PRO A 1 72 ? -6.491 -4.820 -2.255 1.00 93.44 72 PRO A C 1
ATOM 585 O O . PRO A 1 72 ? -7.024 -4.970 -1.157 1.00 93.44 72 PRO A O 1
ATOM 588 N N . ASN A 1 73 ? -6.586 -5.739 -3.220 1.00 92.56 73 ASN A N 1
ATOM 589 C CA . ASN A 1 73 ? -7.345 -6.979 -3.092 1.00 92.56 73 ASN A CA 1
ATOM 590 C C . ASN A 1 73 ? -6.833 -7.891 -1.956 1.00 92.56 73 ASN A C 1
ATOM 592 O O . ASN A 1 73 ? -7.591 -8.700 -1.429 1.00 92.56 73 ASN A O 1
ATOM 596 N N . ALA A 1 74 ? -5.566 -7.761 -1.548 1.00 93.94 74 ALA A N 1
ATOM 597 C CA . ALA A 1 74 ? -5.014 -8.525 -0.431 1.00 93.94 74 ALA A CA 1
ATOM 598 C C . ALA A 1 74 ? -5.673 -8.158 0.910 1.00 93.94 74 ALA A C 1
ATOM 600 O O . ALA A 1 74 ? -5.853 -9.025 1.758 1.00 93.94 74 ALA A O 1
ATOM 601 N N . PHE A 1 75 ? -6.089 -6.897 1.074 1.00 91.69 75 PHE A N 1
ATOM 602 C CA . PHE A 1 75 ? -6.841 -6.438 2.244 1.00 91.69 75 PHE A CA 1
ATOM 603 C C . PHE A 1 75 ? -8.315 -6.821 2.143 1.00 91.69 75 PHE A C 1
ATOM 605 O O . PHE A 1 75 ? -8.893 -7.304 3.109 1.00 91.69 75 PHE A O 1
ATOM 612 N N . ALA A 1 76 ? -8.912 -6.646 0.961 1.00 89.31 76 ALA A N 1
ATOM 613 C CA . ALA A 1 76 ? -10.321 -6.954 0.717 1.00 89.31 76 ALA A CA 1
ATOM 614 C C . ALA A 1 76 ? -10.684 -8.422 1.019 1.00 89.31 76 ALA A C 1
ATOM 616 O O . ALA A 1 76 ? -11.806 -8.695 1.437 1.00 89.31 76 ALA A O 1
ATOM 617 N N . ASN A 1 77 ? -9.733 -9.344 0.826 1.00 88.62 77 ASN A N 1
ATOM 618 C CA . ASN A 1 77 ? -9.899 -10.778 1.086 1.00 88.62 77 ASN A CA 1
ATOM 619 C C . ASN A 1 77 ? -9.285 -11.240 2.418 1.00 88.62 77 ASN A C 1
ATOM 621 O O . ASN A 1 77 ? -9.145 -12.444 2.633 1.00 88.62 77 ASN A O 1
ATOM 625 N N . TYR A 1 78 ? -8.860 -10.321 3.289 1.00 89.38 78 TYR A N 1
ATOM 626 C CA . TYR A 1 78 ? -8.273 -10.698 4.571 1.00 89.38 78 TYR A CA 1
ATOM 627 C C . TYR A 1 78 ? -9.349 -11.323 5.485 1.00 89.38 78 TYR A C 1
ATOM 629 O O . TYR A 1 78 ? -10.416 -10.724 5.621 1.00 89.38 78 TYR A O 1
ATOM 637 N N . PRO A 1 79 ? -9.110 -12.492 6.118 1.00 87.19 79 PRO A N 1
ATOM 638 C CA . PRO A 1 79 ? -10.151 -13.230 6.844 1.00 87.19 79 PRO A CA 1
ATOM 639 C C . PRO A 1 79 ? -10.853 -12.437 7.949 1.00 87.19 79 PRO A C 1
ATOM 641 O O . PRO A 1 79 ? -12.061 -12.574 8.122 1.00 87.19 79 PRO A O 1
ATOM 644 N N . ASP A 1 80 ? -10.119 -11.572 8.651 1.00 85.19 80 ASP A N 1
ATOM 645 C CA . ASP A 1 80 ? -10.658 -10.811 9.784 1.00 85.19 80 ASP A CA 1
ATOM 646 C C . ASP A 1 80 ? -11.151 -9.410 9.382 1.00 85.19 80 ASP A C 1
ATOM 648 O O . ASP A 1 80 ? -11.304 -8.530 10.233 1.00 85.19 80 ASP A O 1
ATOM 652 N N . ILE A 1 81 ? -11.380 -9.157 8.086 1.00 83.50 81 ILE A N 1
ATOM 653 C CA . ILE A 1 81 ? -11.937 -7.880 7.635 1.00 83.50 81 ILE A CA 1
ATOM 654 C C . ILE A 1 81 ? -13.465 -7.896 7.702 1.00 83.50 81 ILE A C 1
ATOM 656 O O . ILE A 1 81 ? -14.135 -8.802 7.213 1.00 83.50 81 ILE A O 1
ATOM 660 N N . THR A 1 82 ? -14.037 -6.846 8.289 1.00 85.56 82 THR A N 1
ATOM 661 C CA . THR A 1 82 ? -15.486 -6.614 8.287 1.00 85.56 82 THR A CA 1
ATOM 662 C C . THR A 1 82 ? -15.808 -5.437 7.378 1.00 85.56 82 THR A C 1
ATOM 664 O O . THR A 1 82 ? -15.321 -4.324 7.585 1.00 85.56 82 THR A O 1
ATOM 667 N N . TRP A 1 83 ? -16.656 -5.663 6.376 1.00 85.50 83 TRP A N 1
ATOM 668 C CA . TRP A 1 83 ? -17.147 -4.601 5.503 1.00 85.50 83 TRP A CA 1
ATOM 669 C C . TRP A 1 83 ? -18.218 -3.782 6.219 1.00 85.50 83 TRP A C 1
ATOM 671 O O . TRP A 1 83 ? -19.327 -4.260 6.439 1.00 85.50 83 TRP A O 1
ATOM 681 N N . ILE A 1 84 ? -17.895 -2.535 6.563 1.00 87.19 84 ILE A N 1
ATOM 682 C CA . ILE A 1 84 ? -18.833 -1.626 7.246 1.00 87.19 84 ILE A CA 1
ATOM 683 C C . ILE A 1 84 ? -19.576 -0.685 6.290 1.00 87.19 84 ILE A C 1
ATOM 685 O O . ILE A 1 84 ? -20.554 -0.051 6.671 1.00 87.19 84 ILE A O 1
ATOM 689 N N . TYR A 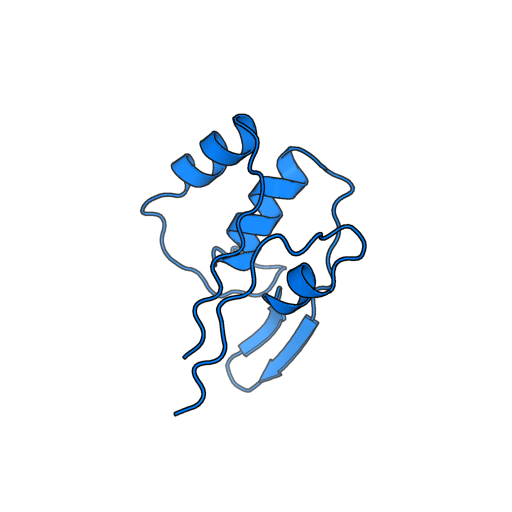1 85 ? -19.104 -0.574 5.047 1.00 84.00 85 TYR A N 1
ATOM 690 C CA . TYR A 1 85 ? -19.711 0.251 4.013 1.00 84.00 85 TYR A CA 1
ATOM 691 C C . TYR A 1 85 ? -19.371 -0.307 2.632 1.00 84.00 85 TYR A C 1
ATOM 693 O O . TYR A 1 85 ? -18.221 -0.651 2.357 1.00 84.00 85 TYR A O 1
ATOM 701 N N . LYS A 1 86 ? -20.371 -0.353 1.753 1.00 82.00 86 LYS A N 1
ATOM 702 C CA . LYS A 1 86 ? -20.206 -0.611 0.324 1.00 82.00 86 LYS A CA 1
ATOM 703 C C . LYS A 1 86 ? -20.892 0.529 -0.417 1.00 82.00 86 LYS A C 1
ATOM 705 O O . LYS A 1 86 ? -22.068 0.791 -0.173 1.00 82.00 86 LYS A O 1
ATOM 710 N N . TYR A 1 87 ? -20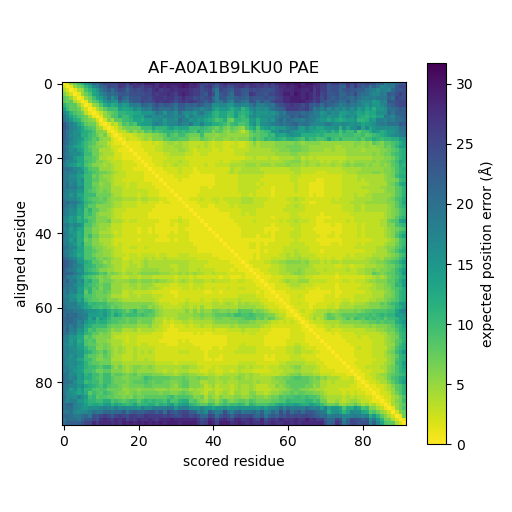.154 1.222 -1.281 1.00 78.88 87 TYR A N 1
ATOM 711 C CA . TYR A 1 87 ? -20.743 2.273 -2.107 1.00 78.88 87 TYR A CA 1
ATOM 712 C C . TYR A 1 87 ? -21.770 1.638 -3.060 1.00 78.88 87 TYR A C 1
ATOM 714 O O . TYR A 1 87 ? -21.458 0.591 -3.640 1.00 78.88 87 TYR A O 1
ATOM 722 N N . PRO A 1 88 ? -22.983 2.200 -3.197 1.00 78.44 88 PRO A N 1
ATOM 723 C CA . PRO A 1 88 ? -23.990 1.641 -4.088 1.00 78.44 88 PRO A CA 1
ATOM 724 C C . PRO A 1 88 ? -23.481 1.672 -5.531 1.00 78.44 88 PRO A C 1
ATOM 726 O O . PRO A 1 88 ? -22.985 2.695 -6.001 1.00 78.44 88 PRO A O 1
ATOM 729 N N . GLU A 1 89 ? -23.603 0.551 -6.241 1.00 73.44 89 GLU A N 1
ATOM 730 C CA . GLU A 1 89 ? -23.451 0.557 -7.693 1.00 73.44 89 GLU A CA 1
ATOM 731 C C . GLU A 1 89 ? -24.643 1.332 -8.253 1.00 73.44 89 GLU A C 1
ATOM 733 O O . GLU A 1 89 ? -25.790 0.910 -8.114 1.00 73.44 89 GLU A O 1
ATOM 738 N N . THR A 1 90 ? -24.397 2.520 -8.800 1.00 66.62 90 THR A N 1
ATOM 739 C CA . THR A 1 90 ? -25.427 3.279 -9.504 1.00 66.62 90 THR A CA 1
ATOM 740 C C . THR A 1 90 ? -25.815 2.489 -10.749 1.00 66.62 90 THR A C 1
ATOM 742 O O . THR A 1 90 ? -25.040 2.419 -11.701 1.00 66.62 90 THR A O 1
ATOM 745 N N . SER A 1 91 ? -26.993 1.866 -10.731 1.00 60.03 91 SER A N 1
ATOM 746 C CA . SER A 1 91 ? -27.675 1.443 -11.948 1.00 60.03 91 SER A CA 1
ATOM 747 C C . SER A 1 91 ? -28.219 2.699 -12.633 1.00 60.03 91 SER A C 1
ATOM 749 O O . SER A 1 91 ? -29.245 3.229 -12.199 1.00 60.03 91 SER A O 1
ATOM 751 N N . GLU A 1 92 ? -27.506 3.193 -13.642 1.00 48.50 92 GLU A N 1
ATOM 752 C CA . GLU A 1 92 ? -28.096 4.008 -14.713 1.00 48.50 92 GLU A CA 1
ATOM 753 C C . GLU A 1 92 ? -28.451 3.105 -15.896 1.00 48.50 92 GLU A C 1
ATOM 755 O O . GLU A 1 92 ? -27.623 2.224 -16.233 1.00 48.50 92 GLU A O 1
#

Secondary structure (DSSP, 8-state):
-----------HHHHHHHHHTTTPPPB---TTS--B-HHHHHHHHHHTT-TT-----EEEEETTEEEEE--THHHHT-TT------------

pLDDT: mean 83.31, std 17.89, range [28.52, 97.62]

Foldseek 3Di:
DDDDDDPDPQPPQLVVQLVVCPPPDAADDAPVDDGDDDQVNVVVSCCVPVVPDDWDWDADDDVVDGHTHDDPVRVVPDPPDDDPDDDDDDDD

Solvent-accessible surface area (backbone atoms only — not comparable to full-atom values): 6124 Å² total; per-residue (Å²): 137,88,83,81,84,78,87,68,90,66,51,77,69,34,48,54,54,55,59,75,52,66,90,61,75,82,32,94,48,31,73,94,45,87,55,34,43,79,51,53,55,50,46,56,36,44,35,76,79,39,72,84,64,80,70,65,65,45,77,46,82,43,94,101,50,62,45,38,39,65,53,71,64,30,59,77,66,36,88,89,62,77,87,88,77,75,84,80,80,82,85,125

Radius of gyration: 14.72 Å; Cα contacts (8 Å, |Δi|>4): 75; chains: 1; bounding box: 41×28×36 Å